Protein AF-A0A352D2K2-F1 (afdb_monomer)

Structure (mmCIF, N/CA/C/O backbone):
data_AF-A0A352D2K2-F1
#
_entry.id   AF-A0A352D2K2-F1
#
loop_
_atom_site.group_PDB
_atom_site.id
_atom_site.type_symbol
_atom_site.label_atom_id
_atom_site.label_alt_id
_atom_site.label_comp_id
_atom_site.label_asym_id
_atom_site.label_entity_id
_atom_site.label_seq_id
_atom_site.pdbx_PDB_ins_code
_atom_site.Cartn_x
_atom_site.Cartn_y
_atom_site.Cartn_z
_atom_site.occupancy
_atom_site.B_iso_or_equiv
_atom_site.auth_seq_id
_atom_site.auth_comp_id
_atom_site.auth_asym_id
_atom_site.auth_atom_id
_atom_site.pdbx_PDB_model_num
ATOM 1 N N . MET A 1 1 ? 29.397 -16.292 -23.327 1.00 35.12 1 MET A N 1
ATOM 2 C CA . MET A 1 1 ? 28.115 -15.687 -23.736 1.00 35.12 1 MET A CA 1
ATOM 3 C C . MET A 1 1 ? 27.461 -15.207 -22.462 1.00 35.12 1 MET A C 1
ATOM 5 O O . MET A 1 1 ? 27.361 -15.998 -21.537 1.00 35.12 1 MET A O 1
ATOM 9 N N . ILE A 1 2 ? 27.204 -13.907 -22.369 1.00 32.22 2 ILE A N 1
ATOM 10 C CA . ILE A 1 2 ? 26.654 -13.265 -21.175 1.00 32.22 2 ILE A CA 1
ATOM 11 C C . ILE A 1 2 ? 25.151 -13.536 -21.229 1.00 32.22 2 ILE A C 1
ATOM 13 O O . ILE A 1 2 ? 24.466 -12.986 -22.087 1.00 32.22 2 ILE A O 1
ATOM 17 N N . GLU A 1 3 ? 24.667 -14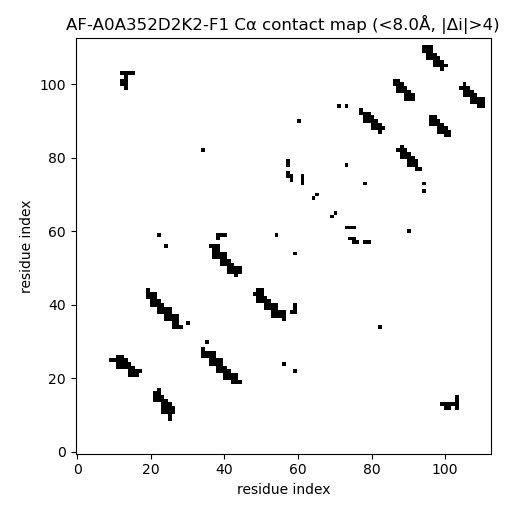.459 -20.399 1.00 38.91 3 GLU A N 1
ATOM 18 C CA . GLU A 1 3 ? 23.237 -14.544 -20.108 1.00 38.91 3 GLU A CA 1
ATOM 19 C C . GLU A 1 3 ? 22.847 -13.213 -19.469 1.00 38.91 3 GLU A C 1
ATOM 21 O O . GLU A 1 3 ? 23.438 -12.802 -18.470 1.00 38.91 3 GLU A O 1
ATOM 26 N N . ASN A 1 4 ? 21.940 -12.492 -20.129 1.00 42.06 4 ASN A N 1
ATOM 27 C CA . ASN A 1 4 ? 21.445 -11.197 -19.688 1.00 42.06 4 ASN A CA 1
ATOM 28 C C . ASN A 1 4 ? 21.050 -11.283 -18.211 1.00 42.06 4 ASN A C 1
ATOM 30 O O . ASN A 1 4 ? 20.160 -12.054 -17.851 1.00 42.06 4 ASN A O 1
ATOM 34 N N . GLY A 1 5 ? 21.742 -10.505 -17.377 1.00 32.12 5 GLY A N 1
ATOM 35 C CA . GLY A 1 5 ? 21.448 -10.337 -15.963 1.00 32.12 5 GLY A CA 1
ATOM 36 C C . GLY A 1 5 ? 20.095 -9.666 -15.790 1.00 32.12 5 GLY A C 1
ATOM 37 O O . GLY A 1 5 ? 20.011 -8.458 -15.615 1.00 32.12 5 GLY A O 1
ATOM 38 N N . TYR A 1 6 ? 19.029 -10.452 -15.873 1.00 36.00 6 TYR A N 1
ATOM 39 C CA . TYR A 1 6 ? 17.754 -10.082 -15.292 1.00 36.00 6 TYR A CA 1
ATOM 40 C C . TYR A 1 6 ? 17.884 -10.375 -13.803 1.00 36.00 6 TYR A C 1
ATOM 42 O O . TYR A 1 6 ? 17.694 -11.511 -13.365 1.00 36.00 6 TYR A O 1
ATOM 50 N N . GLU A 1 7 ? 18.276 -9.362 -13.029 1.00 43.66 7 GLU A N 1
ATOM 51 C CA . GLU A 1 7 ? 17.998 -9.374 -11.597 1.00 43.66 7 GLU A CA 1
ATOM 52 C C . GLU A 1 7 ? 16.519 -9.714 -11.439 1.00 43.66 7 GLU A C 1
ATOM 54 O O . GLU A 1 7 ? 15.637 -9.098 -12.045 1.00 43.66 7 GLU A O 1
ATOM 59 N N . LYS A 1 8 ? 16.258 -10.795 -10.712 1.00 43.31 8 LYS A N 1
ATOM 60 C CA . LYS A 1 8 ? 14.918 -11.299 -10.470 1.00 43.31 8 LYS A CA 1
ATOM 61 C C . LYS A 1 8 ? 14.233 -10.264 -9.578 1.00 43.31 8 LYS A C 1
ATOM 63 O O . LYS A 1 8 ? 14.379 -10.348 -8.365 1.00 43.31 8 LYS A O 1
ATOM 68 N N . LYS A 1 9 ? 13.566 -9.267 -10.178 1.00 54.41 9 LYS A N 1
ATOM 69 C CA . LYS A 1 9 ? 12.749 -8.295 -9.439 1.00 54.41 9 LYS A CA 1
ATOM 70 C C . LYS A 1 9 ? 11.845 -9.097 -8.504 1.00 54.41 9 LYS A C 1
ATOM 72 O O . LYS A 1 9 ? 11.190 -10.045 -8.950 1.00 54.41 9 LYS A O 1
ATOM 77 N N . GLU A 1 10 ? 11.901 -8.785 -7.214 1.00 72.81 10 GLU A N 1
ATOM 78 C CA . GLU A 1 10 ? 11.073 -9.444 -6.212 1.00 72.81 10 GLU A CA 1
ATOM 79 C C . GLU A 1 10 ? 9.606 -9.359 -6.642 1.00 72.81 10 GLU A C 1
ATOM 81 O O . GLU A 1 10 ? 9.183 -8.371 -7.238 1.00 72.81 10 GLU A O 1
ATOM 86 N N . THR A 1 11 ? 8.819 -10.408 -6.415 1.00 82.75 11 THR A N 1
ATOM 87 C CA . THR A 1 11 ? 7.384 -10.334 -6.701 1.00 82.75 11 THR A CA 1
ATOM 88 C C . THR A 1 11 ? 6.752 -9.356 -5.705 1.00 82.75 11 THR A C 1
ATOM 90 O O . THR A 1 11 ? 6.961 -9.546 -4.503 1.00 82.75 11 THR A O 1
ATOM 93 N N . PRO A 1 12 ? 5.977 -8.345 -6.149 1.00 89.19 12 PRO A N 1
ATOM 94 C CA . PRO A 1 12 ? 5.301 -7.444 -5.225 1.00 89.19 12 PRO A CA 1
ATOM 95 C C . PRO A 1 12 ? 4.347 -8.230 -4.327 1.00 89.19 12 PRO A C 1
ATOM 97 O O . PRO A 1 12 ? 3.684 -9.170 -4.769 1.00 89.19 12 PRO A O 1
ATOM 100 N N . PHE A 1 13 ? 4.267 -7.825 -3.065 1.00 88.81 13 PHE A N 1
ATOM 101 C CA . PHE A 1 13 ? 3.281 -8.340 -2.124 1.00 88.81 13 PHE A CA 1
ATOM 102 C C . PHE A 1 13 ? 1.861 -7.934 -2.525 1.00 88.81 13 PHE A C 1
ATOM 104 O O . PHE A 1 13 ? 0.944 -8.745 -2.467 1.00 88.81 13 PHE A O 1
ATOM 111 N N . PHE A 1 14 ? 1.704 -6.683 -2.946 1.00 91.81 14 PHE A N 1
ATOM 112 C CA . PHE A 1 14 ? 0.449 -6.119 -3.415 1.00 91.81 14 PHE A CA 1
ATOM 113 C C . PHE A 1 14 ? 0.723 -5.296 -4.671 1.00 91.81 14 PHE A C 1
ATOM 115 O O . PHE A 1 14 ? 1.746 -4.613 -4.751 1.00 91.81 14 PHE A O 1
ATOM 122 N N . SER A 1 15 ? -0.184 -5.350 -5.645 1.00 92.69 15 SER A N 1
ATOM 123 C CA . SER A 1 15 ? -0.107 -4.544 -6.861 1.00 92.69 15 SER A CA 1
ATOM 124 C C . SER A 1 15 ? -1.504 -4.135 -7.298 1.00 92.69 15 SER A C 1
ATOM 126 O O . SER A 1 15 ? -2.390 -4.977 -7.414 1.00 92.69 15 SER A O 1
ATOM 128 N N . MET A 1 16 ? -1.679 -2.859 -7.621 1.00 91.94 16 MET A N 1
ATOM 129 C CA . MET A 1 16 ? -2.887 -2.369 -8.270 1.00 91.94 16 MET A CA 1
ATOM 130 C C . MET A 1 16 ? -2.558 -1.312 -9.315 1.00 91.94 16 MET A C 1
ATOM 132 O O . MET A 1 16 ? -1.659 -0.494 -9.122 1.00 91.94 16 MET A O 1
ATOM 136 N N . ASP A 1 17 ? -3.323 -1.317 -10.399 1.00 91.56 17 ASP A N 1
ATOM 137 C CA . ASP A 1 17 ? -3.230 -0.310 -11.448 1.00 91.56 17 ASP A CA 1
ATOM 138 C C . ASP A 1 17 ? -4.376 0.685 -11.262 1.00 91.56 17 ASP A C 1
ATOM 140 O O . ASP A 1 17 ? -5.543 0.300 -11.150 1.00 91.56 17 ASP A O 1
ATOM 144 N N . ILE A 1 18 ? -4.035 1.968 -11.200 1.00 90.38 18 ILE A N 1
ATOM 145 C CA . ILE A 1 18 ? -4.983 3.066 -11.094 1.00 90.38 18 ILE A CA 1
ATOM 146 C C . ILE A 1 18 ? -4.628 4.110 -12.149 1.00 90.38 18 IL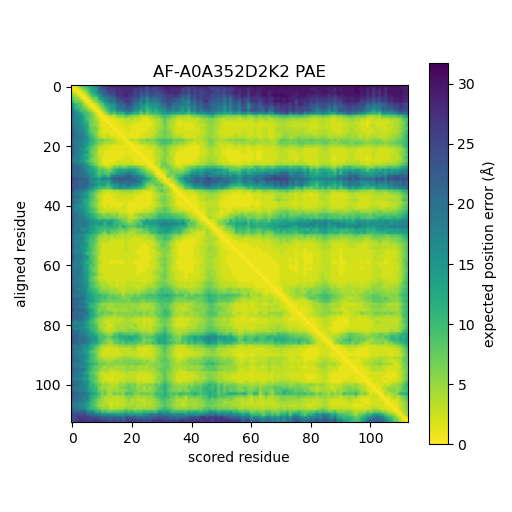E A C 1
ATOM 148 O O . ILE A 1 18 ? -3.608 4.790 -12.043 1.00 90.38 18 ILE A O 1
ATOM 152 N N . GLN A 1 19 ? -5.496 4.251 -13.155 1.00 87.94 19 GLN A N 1
ATOM 153 C CA . GLN A 1 19 ? -5.255 5.115 -14.317 1.00 87.94 19 GLN A CA 1
ATOM 154 C C . GLN A 1 19 ? -3.888 4.796 -14.953 1.00 87.94 19 GLN A C 1
ATOM 156 O O . GLN A 1 19 ? -3.619 3.638 -15.266 1.00 87.94 19 GLN A O 1
ATOM 161 N N . ASP A 1 20 ? -3.021 5.800 -15.087 1.00 89.19 20 ASP A N 1
ATOM 162 C CA . ASP A 1 20 ? -1.690 5.693 -15.689 1.00 89.19 20 ASP A CA 1
ATOM 163 C C . ASP A 1 20 ? -0.603 5.409 -14.637 1.00 89.19 20 ASP A C 1
ATOM 165 O O . ASP A 1 20 ? 0.570 5.737 -14.818 1.00 89.19 20 ASP A O 1
ATOM 169 N N . SER A 1 21 ? -0.981 4.868 -13.477 1.00 91.31 21 SER A N 1
ATOM 170 C CA . SER A 1 21 ? -0.066 4.598 -12.368 1.00 91.31 21 SER A CA 1
ATOM 171 C C . SER A 1 21 ? -0.260 3.201 -11.797 1.00 91.31 21 SER A C 1
ATOM 173 O O . SER A 1 21 ? -1.375 2.749 -11.558 1.00 91.31 21 SER A O 1
ATOM 175 N N . ARG A 1 22 ? 0.850 2.523 -11.519 1.00 93.31 22 ARG A N 1
ATOM 176 C CA . ARG A 1 22 ? 0.889 1.235 -10.832 1.00 93.31 22 ARG A CA 1
ATOM 177 C C . ARG A 1 22 ? 1.409 1.427 -9.418 1.00 93.31 22 ARG A C 1
ATOM 179 O O . ARG A 1 22 ? 2.530 1.883 -9.221 1.00 93.31 22 ARG A O 1
ATOM 186 N N . TYR A 1 23 ? 0.598 1.041 -8.449 1.00 94.19 23 TYR A N 1
ATOM 187 C CA . TYR A 1 23 ? 0.900 1.106 -7.029 1.00 94.19 23 TYR A CA 1
ATOM 188 C C . TYR A 1 23 ? 1.284 -0.284 -6.538 1.00 94.19 23 TYR A C 1
ATOM 190 O O . TYR A 1 23 ? 0.483 -1.216 -6.605 1.00 94.19 23 TYR A O 1
ATOM 198 N N . GLN A 1 24 ? 2.507 -0.426 -6.038 1.00 94.12 24 GLN A N 1
ATOM 199 C CA . GLN A 1 24 ? 3.045 -1.699 -5.570 1.00 94.12 24 GLN A CA 1
ATOM 200 C C . GLN A 1 24 ? 3.612 -1.586 -4.165 1.00 94.12 24 GLN A C 1
ATOM 202 O O . GLN A 1 24 ? 4.145 -0.544 -3.789 1.00 94.12 24 GLN A O 1
ATOM 207 N N . ILE A 1 25 ? 3.526 -2.681 -3.416 1.00 92.75 25 ILE A N 1
ATOM 208 C CA . ILE A 1 25 ? 4.201 -2.835 -2.129 1.00 92.75 25 ILE A CA 1
ATOM 209 C C . ILE A 1 25 ? 5.106 -4.050 -2.197 1.00 92.75 25 ILE A C 1
ATOM 211 O O . ILE A 1 25 ? 4.702 -5.116 -2.663 1.00 92.75 25 ILE A O 1
ATOM 215 N N . TYR A 1 26 ? 6.310 -3.886 -1.675 1.00 90.56 26 TYR A N 1
ATOM 216 C CA . TYR A 1 26 ? 7.318 -4.924 -1.549 1.00 90.56 26 TYR A CA 1
ATOM 217 C C . TYR A 1 26 ? 7.728 -5.054 -0.085 1.00 90.56 26 TYR A C 1
ATOM 219 O O . TYR A 1 26 ? 7.542 -4.128 0.702 1.00 90.56 26 TYR A O 1
ATOM 227 N N . PHE A 1 27 ? 8.297 -6.199 0.277 1.00 86.81 27 PHE A N 1
ATOM 228 C CA . PHE A 1 27 ? 8.944 -6.396 1.570 1.00 86.81 27 PHE A CA 1
ATOM 229 C C . PHE A 1 27 ? 10.441 -6.495 1.351 1.00 86.81 27 PHE A C 1
ATOM 231 O O . PHE A 1 27 ? 10.872 -7.270 0.507 1.00 86.81 27 PHE A O 1
ATOM 238 N N . ASN A 1 28 ? 11.226 -5.749 2.124 1.00 78.38 28 ASN A N 1
ATOM 239 C CA . ASN A 1 28 ? 12.676 -5.821 2.019 1.00 78.38 28 ASN A CA 1
ATOM 240 C C . ASN A 1 28 ? 13.183 -7.184 2.535 1.00 78.38 28 ASN A C 1
ATOM 242 O O . ASN A 1 28 ? 13.190 -7.426 3.745 1.00 78.38 28 ASN A O 1
ATOM 246 N N . SER A 1 29 ? 13.604 -8.073 1.627 1.00 66.06 29 SER A N 1
ATOM 247 C CA . SER A 1 29 ? 14.106 -9.412 1.972 1.00 66.06 29 SER A CA 1
ATOM 248 C C . SER A 1 29 ? 15.435 -9.407 2.726 1.00 66.06 29 SER A C 1
ATOM 250 O O . SER A 1 29 ? 15.760 -10.386 3.399 1.00 66.06 29 SER A O 1
ATOM 252 N N . ASP A 1 30 ? 16.210 -8.325 2.623 1.00 61.28 30 ASP A N 1
ATOM 253 C CA . ASP A 1 30 ? 17.553 -8.226 3.203 1.00 61.28 30 ASP A CA 1
ATOM 254 C C . ASP A 1 30 ? 17.519 -7.895 4.702 1.00 61.28 30 ASP A C 1
ATOM 256 O O . ASP A 1 30 ? 18.504 -8.081 5.423 1.00 61.28 30 ASP A O 1
ATOM 260 N N . LYS A 1 31 ? 16.364 -7.454 5.214 1.00 55.06 31 LYS A N 1
ATOM 261 C CA . LYS A 1 31 ? 16.130 -7.200 6.639 1.00 55.06 31 LYS A CA 1
ATOM 262 C C . LYS A 1 31 ? 15.462 -8.410 7.290 1.00 55.06 31 LYS A C 1
ATOM 264 O O . LYS A 1 31 ? 14.292 -8.394 7.652 1.00 55.06 31 LYS A O 1
ATOM 269 N N . VAL A 1 32 ? 16.266 -9.455 7.488 1.00 49.91 32 VAL A N 1
ATOM 270 C CA . VAL A 1 32 ? 15.898 -10.789 8.015 1.00 49.91 32 VAL A CA 1
ATOM 271 C C . VAL A 1 32 ? 15.063 -10.763 9.316 1.00 49.91 32 VAL A C 1
ATOM 273 O O . VAL A 1 32 ? 14.366 -11.730 9.611 1.00 49.91 32 VAL A O 1
ATOM 276 N N . GLU A 1 33 ? 15.085 -9.669 10.087 1.00 54.31 33 GLU A N 1
ATOM 277 C CA . GLU A 1 33 ? 14.384 -9.558 11.378 1.00 54.31 33 GLU A CA 1
ATOM 278 C C . GLU A 1 33 ? 13.116 -8.688 11.365 1.00 54.31 33 GLU A C 1
ATOM 280 O O . GLU A 1 33 ? 12.320 -8.761 12.302 1.00 54.31 33 GLU A O 1
ATOM 285 N N . LYS A 1 34 ? 12.890 -7.880 10.323 1.00 57.84 34 LYS A N 1
ATOM 286 C CA . LYS A 1 34 ? 11.678 -7.066 10.184 1.00 57.84 34 LYS A CA 1
ATOM 287 C C . LYS A 1 34 ? 11.294 -7.021 8.716 1.00 57.84 34 LYS A C 1
ATOM 289 O O . LYS A 1 34 ? 11.988 -6.398 7.921 1.00 57.84 34 LYS A O 1
ATOM 294 N N . TYR A 1 35 ? 10.177 -7.660 8.379 1.00 70.06 35 TYR A N 1
ATOM 295 C CA . TYR A 1 35 ? 9.485 -7.482 7.104 1.00 70.06 35 TYR A CA 1
ATOM 296 C C . TYR A 1 35 ? 9.019 -6.022 6.998 1.00 70.06 35 TYR A C 1
ATOM 298 O O . TYR A 1 35 ? 7.859 -5.719 7.255 1.00 70.06 35 TYR A O 1
ATOM 306 N N . GLU A 1 36 ? 9.941 -5.106 6.705 1.00 85.00 36 GLU A N 1
ATOM 307 C CA . GLU A 1 36 ? 9.655 -3.686 6.520 1.00 85.00 36 GLU A CA 1
ATOM 308 C C . GLU A 1 36 ? 9.120 -3.504 5.096 1.00 85.00 36 GLU A C 1
ATOM 310 O O . GLU A 1 36 ? 9.857 -3.757 4.131 1.00 85.00 36 GLU A O 1
ATOM 315 N N . PRO A 1 37 ? 7.835 -3.142 4.941 1.00 90.31 37 PRO A N 1
ATOM 316 C CA . PRO A 1 37 ? 7.274 -2.874 3.636 1.00 90.31 37 PRO A CA 1
ATOM 317 C C . PRO A 1 37 ? 7.769 -1.527 3.108 1.00 90.31 37 PRO A C 1
ATOM 319 O O . PRO A 1 37 ? 8.030 -0.595 3.870 1.00 90.31 37 PRO A O 1
ATOM 322 N N . TYR A 1 38 ? 7.840 -1.412 1.790 1.00 92.38 38 TYR A N 1
ATOM 323 C CA . TYR A 1 38 ? 8.053 -0.150 1.093 1.00 92.38 38 TYR A CA 1
ATOM 324 C C . TYR A 1 38 ? 7.148 -0.072 -0.133 1.00 92.38 38 TYR A C 1
ATOM 326 O O . TYR A 1 38 ? 6.716 -1.094 -0.677 1.00 92.38 38 TYR A O 1
ATOM 334 N N . GLY A 1 39 ? 6.821 1.154 -0.533 1.00 94.12 39 GLY A N 1
ATOM 335 C CA . GLY A 1 39 ? 5.978 1.424 -1.684 1.00 94.12 39 GLY A CA 1
ATOM 336 C C . GLY A 1 39 ? 6.806 1.707 -2.930 1.00 94.12 39 GLY A C 1
ATOM 337 O O . GLY A 1 39 ? 7.854 2.343 -2.864 1.00 94.12 39 GLY A O 1
ATOM 338 N N . VAL A 1 40 ? 6.291 1.295 -4.081 1.00 94.94 40 VAL A N 1
ATOM 339 C CA . VAL A 1 40 ? 6.743 1.770 -5.389 1.00 94.94 40 VAL A CA 1
ATOM 340 C C . VAL A 1 40 ? 5.528 2.275 -6.147 1.00 94.94 40 VAL A C 1
ATOM 342 O O . VAL A 1 40 ? 4.510 1.583 -6.235 1.00 94.94 40 VAL A O 1
ATOM 345 N N . ILE A 1 41 ? 5.625 3.482 -6.696 1.00 95.06 41 ILE A N 1
ATOM 346 C CA . ILE A 1 41 ? 4.639 4.009 -7.640 1.00 95.06 41 ILE A CA 1
ATOM 347 C C . ILE A 1 41 ? 5.320 4.101 -8.998 1.00 95.06 41 IL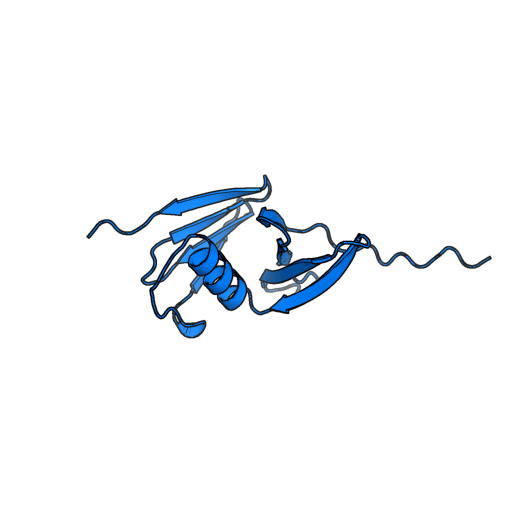E A C 1
ATOM 349 O O . ILE A 1 41 ? 6.352 4.753 -9.136 1.00 95.06 41 ILE A O 1
ATOM 353 N N . SER A 1 42 ? 4.757 3.419 -9.991 1.00 93.38 42 SER A N 1
ATOM 354 C CA . SER A 1 42 ? 5.252 3.455 -11.365 1.00 93.38 42 SER A CA 1
ATOM 355 C C . SER A 1 42 ? 4.302 4.257 -12.239 1.00 93.38 42 SER A C 1
ATOM 357 O O . SER A 1 42 ? 3.144 3.871 -12.374 1.00 93.38 42 SER A O 1
ATOM 359 N N . THR A 1 43 ? 4.775 5.325 -12.871 1.00 91.19 43 THR A N 1
ATOM 360 C CA . THR A 1 43 ? 3.998 6.038 -13.895 1.00 91.19 43 THR A CA 1
ATOM 361 C C . THR A 1 43 ? 4.189 5.356 -15.244 1.00 91.19 43 THR A C 1
ATOM 363 O O . THR A 1 43 ? 5.327 5.163 -15.682 1.00 91.19 43 THR A O 1
ATOM 366 N N . ILE A 1 44 ? 3.083 5.002 -15.898 1.00 83.69 44 ILE A N 1
ATOM 367 C CA . ILE A 1 44 ? 3.044 4.373 -17.219 1.00 83.69 44 ILE A CA 1
ATOM 368 C C . ILE A 1 44 ? 3.008 5.483 -18.273 1.00 83.69 44 ILE A C 1
ATOM 370 O O . ILE A 1 44 ? 2.063 6.265 -18.331 1.00 83.69 44 ILE A O 1
ATOM 374 N N . LEU A 1 45 ? 4.056 5.579 -19.090 1.00 84.81 45 LEU A N 1
ATOM 375 C CA . LEU A 1 45 ? 4.140 6.542 -20.192 1.00 84.81 45 LEU A CA 1
ATOM 376 C C . LEU A 1 45 ? 3.742 5.895 -21.527 1.00 84.81 45 LEU A C 1
ATOM 378 O O . LEU A 1 45 ? 3.804 4.677 -21.670 1.00 84.81 45 LEU A O 1
ATOM 382 N N . GLU A 1 46 ? 3.416 6.720 -22.529 1.00 77.31 46 GLU A N 1
ATOM 383 C CA . GLU A 1 46 ? 2.929 6.291 -23.858 1.00 77.31 46 GLU A CA 1
ATOM 384 C C . GLU A 1 46 ? 3.855 5.300 -24.606 1.00 77.31 46 GLU A C 1
ATOM 386 O O . GLU A 1 46 ? 3.381 4.547 -25.450 1.00 77.31 46 GLU A O 1
ATOM 391 N N . ASP A 1 47 ? 5.153 5.260 -24.276 1.00 80.06 47 ASP A N 1
ATOM 392 C CA . ASP A 1 47 ? 6.163 4.370 -24.883 1.00 80.06 47 ASP A CA 1
ATOM 393 C C . ASP A 1 47 ? 6.413 3.068 -24.080 1.00 80.06 47 ASP A C 1
ATOM 395 O O . ASP A 1 47 ? 7.504 2.496 -24.165 1.00 80.06 47 ASP A O 1
ATOM 399 N N . ASP A 1 48 ? 5.492 2.648 -23.206 1.00 68.69 48 ASP A N 1
ATOM 400 C CA . ASP A 1 48 ? 5.696 1.563 -22.221 1.00 68.69 48 ASP A CA 1
ATOM 401 C C . ASP A 1 48 ? 6.901 1.796 -21.281 1.00 68.69 48 ASP A C 1
ATOM 403 O O . ASP A 1 48 ? 7.408 0.885 -20.617 1.00 68.69 48 ASP A O 1
ATOM 407 N N . LYS A 1 49 ? 7.380 3.042 -21.195 1.00 76.12 49 LYS A N 1
ATOM 408 C CA . LYS A 1 49 ? 8.395 3.436 -20.218 1.00 76.12 49 LYS A CA 1
ATOM 409 C C . LYS A 1 49 ? 7.738 3.579 -18.855 1.00 76.12 49 LYS A C 1
ATOM 411 O O . LYS A 1 49 ? 6.759 4.307 -18.707 1.00 76.12 49 LYS A O 1
ATOM 416 N N . LEU A 1 50 ? 8.337 2.930 -17.863 1.00 79.62 50 LEU A N 1
ATOM 417 C CA . LEU A 1 50 ? 7.956 3.051 -16.463 1.00 79.62 50 LEU A CA 1
ATOM 418 C C . LEU A 1 50 ? 8.936 3.985 -15.760 1.00 79.62 50 LEU A C 1
ATOM 420 O O . LEU A 1 50 ? 10.148 3.762 -15.799 1.00 79.62 50 LEU A O 1
ATOM 424 N N . ILE A 1 51 ? 8.410 5.028 -15.123 1.00 88.50 51 ILE A N 1
ATOM 425 C CA . ILE A 1 51 ? 9.163 5.797 -14.130 1.00 88.50 51 ILE A CA 1
ATOM 426 C C . ILE A 1 51 ? 8.770 5.243 -12.769 1.00 88.50 51 ILE A C 1
ATOM 428 O O . ILE A 1 51 ? 7.635 5.442 -12.348 1.00 88.50 51 ILE A O 1
ATOM 432 N N . GLU A 1 52 ? 9.691 4.534 -12.120 1.00 92.19 52 GLU A N 1
ATOM 433 C CA . GLU A 1 52 ? 9.497 3.953 -10.789 1.00 92.19 52 GLU A CA 1
ATOM 434 C C . GLU A 1 52 ? 10.004 4.936 -9.720 1.00 92.19 52 GLU A C 1
ATOM 436 O O . GLU A 1 52 ? 11.137 5.418 -9.789 1.00 92.19 52 GLU A O 1
ATOM 441 N N . GLU A 1 53 ? 9.166 5.234 -8.730 1.00 94.06 53 GLU A N 1
ATOM 442 C CA . GLU A 1 53 ? 9.519 6.004 -7.535 1.00 94.06 53 GLU A CA 1
ATOM 443 C C . GLU A 1 53 ? 9.376 5.099 -6.307 1.00 94.06 53 GLU A C 1
ATOM 445 O O . GLU A 1 53 ? 8.268 4.670 -5.976 1.00 94.06 53 GLU A O 1
ATOM 450 N N . GLU A 1 54 ? 10.492 4.804 -5.638 1.00 93.88 54 GLU A N 1
ATOM 451 C CA . GLU A 1 54 ? 10.498 4.120 -4.342 1.00 93.88 54 GLU A CA 1
ATOM 452 C C . GLU A 1 54 ? 10.220 5.131 -3.226 1.00 93.88 54 GLU A C 1
ATOM 454 O O . GLU A 1 54 ? 10.864 6.179 -3.143 1.00 93.88 54 GLU A O 1
ATOM 459 N N . ILE A 1 55 ? 9.254 4.816 -2.367 1.00 94.19 55 ILE A N 1
ATOM 460 C CA . ILE A 1 55 ? 8.780 5.695 -1.299 1.00 94.19 55 ILE A CA 1
ATOM 461 C C . ILE A 1 55 ? 8.534 4.908 -0.004 1.00 94.19 55 ILE A C 1
ATOM 463 O O . ILE A 1 55 ? 8.261 3.702 -0.047 1.00 94.19 55 ILE A O 1
ATOM 467 N N . PRO A 1 56 ? 8.568 5.579 1.164 1.00 94.31 56 PRO A N 1
ATOM 468 C CA . PRO A 1 56 ? 8.083 4.993 2.409 1.00 94.31 56 PRO A CA 1
ATOM 469 C C . PRO A 1 56 ? 6.655 4.465 2.252 1.00 94.31 56 PRO A C 1
ATOM 471 O O . PRO A 1 56 ? 5.840 5.045 1.527 1.00 94.31 56 PRO A O 1
ATOM 474 N N . VAL A 1 57 ? 6.337 3.370 2.940 1.00 93.56 57 VAL A N 1
ATOM 475 C CA . VAL A 1 57 ? 5.021 2.730 2.821 1.00 93.56 57 VAL A CA 1
ATOM 476 C C . VAL A 1 57 ? 3.889 3.662 3.277 1.00 93.56 57 VAL A C 1
ATOM 478 O O . VAL A 1 57 ? 2.784 3.622 2.746 1.00 93.56 57 VAL A O 1
ATOM 481 N N . GLU A 1 58 ? 4.169 4.560 4.216 1.00 95.12 58 GLU A N 1
ATOM 482 C CA . GLU A 1 58 ? 3.230 5.557 4.714 1.00 95.12 58 GLU A CA 1
ATOM 483 C C . GLU A 1 58 ? 2.919 6.600 3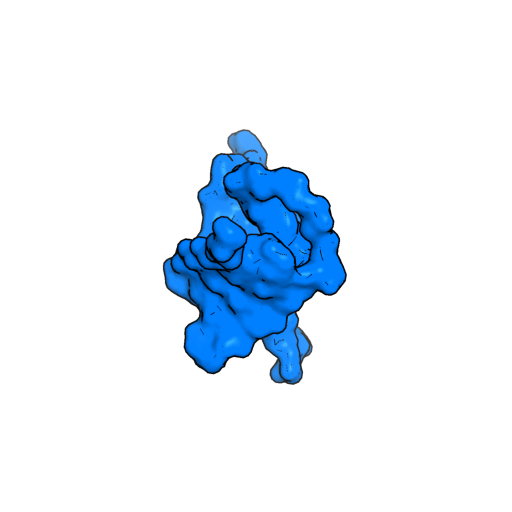.633 1.00 95.12 58 GLU A C 1
ATOM 485 O O . GLU A 1 58 ? 1.758 6.928 3.397 1.00 95.12 58 GLU A O 1
ATOM 490 N N . GLU A 1 59 ? 3.936 7.069 2.901 1.00 95.94 59 GLU A N 1
ATOM 491 C CA . GLU A 1 59 ? 3.746 7.973 1.758 1.00 95.94 59 GLU A CA 1
ATOM 492 C C . GLU A 1 59 ? 2.912 7.311 0.657 1.00 95.94 59 GLU A C 1
ATOM 494 O O . GLU A 1 59 ? 2.060 7.953 0.041 1.00 95.94 59 GLU A O 1
ATOM 499 N N . TRP A 1 60 ? 3.120 6.011 0.438 1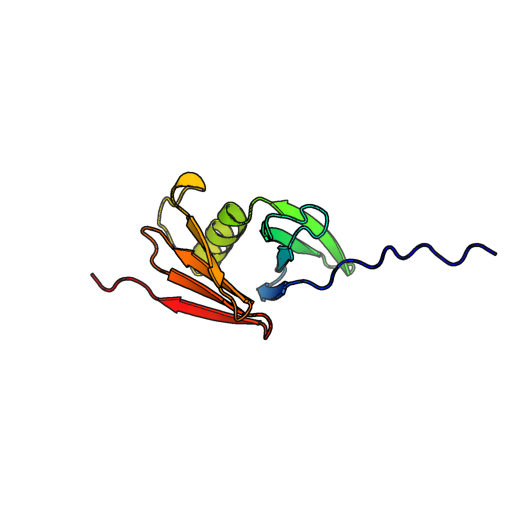.00 95.88 60 TRP A N 1
ATOM 500 C CA . TRP A 1 60 ? 2.334 5.233 -0.513 1.00 95.88 60 TRP A CA 1
ATOM 501 C C . TRP A 1 60 ? 0.844 5.238 -0.149 1.00 95.88 60 TRP A C 1
ATOM 503 O O . TRP A 1 60 ? 0.008 5.519 -1.011 1.00 95.88 60 TRP A O 1
ATOM 513 N N . VAL A 1 61 ? 0.508 5.026 1.129 1.00 94.94 61 VAL A N 1
ATOM 514 C CA . VAL A 1 61 ? -0.882 5.071 1.615 1.00 94.94 61 VAL A CA 1
ATOM 515 C C . VAL A 1 61 ? -1.470 6.467 1.463 1.00 94.94 61 VAL A C 1
ATOM 517 O O . VAL A 1 61 ? -2.579 6.601 0.953 1.00 94.94 61 VAL A O 1
ATOM 520 N N . ILE A 1 62 ? -0.729 7.517 1.827 1.00 94.75 62 ILE A N 1
ATOM 521 C CA . ILE A 1 62 ? -1.188 8.909 1.685 1.00 94.75 62 ILE A CA 1
ATOM 522 C C . ILE A 1 62 ? -1.541 9.209 0.226 1.00 94.75 62 ILE A C 1
ATOM 524 O O . ILE A 1 62 ? -2.604 9.764 -0.064 1.00 94.75 62 ILE A O 1
ATOM 528 N N . ARG A 1 63 ? -0.670 8.828 -0.715 1.00 94.19 63 ARG A N 1
ATOM 529 C CA . ARG A 1 63 ? -0.909 9.040 -2.148 1.00 94.19 63 ARG A CA 1
ATOM 530 C C . ARG A 1 63 ? -2.086 8.215 -2.664 1.00 94.19 63 ARG A C 1
ATOM 532 O O . ARG A 1 63 ? -2.841 8.722 -3.491 1.00 94.19 63 ARG A O 1
ATOM 539 N N . LEU A 1 64 ? -2.272 6.994 -2.168 1.00 93.50 64 LEU A N 1
ATOM 540 C CA . LEU A 1 64 ? -3.423 6.161 -2.510 1.00 93.50 64 LEU A CA 1
ATOM 541 C C . LEU A 1 64 ? -4.742 6.765 -1.998 1.00 93.50 64 LEU A C 1
ATOM 543 O O . LEU A 1 64 ? -5.698 6.894 -2.759 1.00 93.50 64 LEU A O 1
ATOM 547 N N . LEU A 1 65 ? -4.790 7.195 -0.735 1.00 91.81 65 LEU A N 1
ATOM 548 C CA . LEU A 1 65 ? -5.977 7.817 -0.137 1.00 91.81 65 LEU A CA 1
ATOM 549 C C . LEU A 1 65 ? -6.351 9.121 -0.850 1.00 91.81 65 LEU A C 1
ATOM 551 O O . LEU A 1 65 ? -7.527 9.357 -1.128 1.00 91.81 65 LEU A O 1
ATOM 555 N N . ARG A 1 66 ? -5.357 9.942 -1.213 1.00 91.31 66 ARG A N 1
ATOM 556 C CA . ARG A 1 66 ? -5.568 11.134 -2.050 1.00 91.31 66 ARG A CA 1
ATOM 557 C C . ARG A 1 66 ? -6.126 10.773 -3.423 1.00 91.31 66 ARG A C 1
ATOM 559 O O . ARG A 1 66 ? -6.999 11.481 -3.916 1.00 91.31 66 ARG A O 1
ATOM 566 N N . HIS A 1 67 ? -5.671 9.669 -4.019 1.00 90.06 67 HIS A N 1
ATOM 567 C CA . HIS A 1 67 ? -6.224 9.187 -5.284 1.00 90.06 67 HIS A CA 1
ATOM 568 C C . HIS A 1 67 ? -7.711 8.820 -5.148 1.00 90.06 67 HIS A C 1
ATOM 570 O O . HIS A 1 67 ? -8.512 9.155 -6.017 1.00 90.06 67 HIS A O 1
ATOM 576 N N . PHE A 1 68 ? -8.110 8.208 -4.030 1.00 88.50 68 PHE A N 1
ATOM 577 C CA . PHE A 1 68 ? -9.519 7.930 -3.726 1.00 88.50 68 PHE A CA 1
ATOM 578 C C . PHE A 1 68 ? -10.324 9.151 -3.252 1.00 88.50 68 PHE A C 1
ATOM 580 O O . PHE A 1 68 ? -11.506 9.021 -2.936 1.00 88.50 68 PHE A O 1
ATOM 587 N N . GLY A 1 69 ? -9.726 10.345 -3.259 1.00 88.06 69 GLY A N 1
ATOM 588 C CA . GLY A 1 69 ? -10.410 11.605 -2.982 1.00 88.06 69 GLY A CA 1
ATOM 589 C C . GLY A 1 69 ? -10.375 12.054 -1.523 1.00 88.06 69 GLY A C 1
ATOM 590 O O . GLY A 1 69 ? -11.100 12.987 -1.181 1.00 88.06 69 GLY A O 1
ATOM 591 N N . SER A 1 70 ? -9.548 11.444 -0.664 1.00 86.50 70 SER A N 1
ATOM 592 C CA . SER A 1 70 ? -9.338 11.964 0.691 1.00 86.50 70 SER A CA 1
ATOM 593 C C . SER A 1 70 ? -8.722 13.366 0.643 1.00 86.50 70 SER A C 1
ATOM 595 O O . SER A 1 70 ? -7.728 13.606 -0.048 1.00 86.50 70 SER A O 1
ATOM 597 N N . THR A 1 71 ? -9.321 14.291 1.394 1.00 85.69 71 THR A N 1
ATOM 598 C CA . THR A 1 71 ? -8.857 15.679 1.553 1.00 85.69 71 THR A CA 1
ATOM 599 C C . THR A 1 71 ? -8.186 15.926 2.903 1.00 85.69 71 THR A C 1
ATOM 601 O O . THR A 1 71 ? -7.891 17.073 3.235 1.00 85.69 71 THR A O 1
ATOM 604 N N . GLU A 1 72 ? -7.999 14.882 3.707 1.00 84.81 72 GLU A N 1
ATOM 605 C CA . GLU A 1 72 ? -7.398 14.982 5.035 1.00 84.81 72 GLU A CA 1
ATOM 606 C C . GLU A 1 72 ? -5.892 15.286 4.950 1.00 84.81 72 GLU A C 1
ATOM 608 O O . GLU A 1 72 ? -5.187 14.813 4.051 1.00 84.81 72 GLU A O 1
ATOM 613 N N . ASP A 1 73 ? -5.383 16.081 5.898 1.00 88.06 73 ASP A N 1
ATOM 614 C CA . ASP A 1 73 ? -3.948 16.377 6.031 1.00 88.06 73 ASP A CA 1
ATOM 615 C C . ASP A 1 73 ? -3.239 15.253 6.800 1.00 88.06 73 ASP A C 1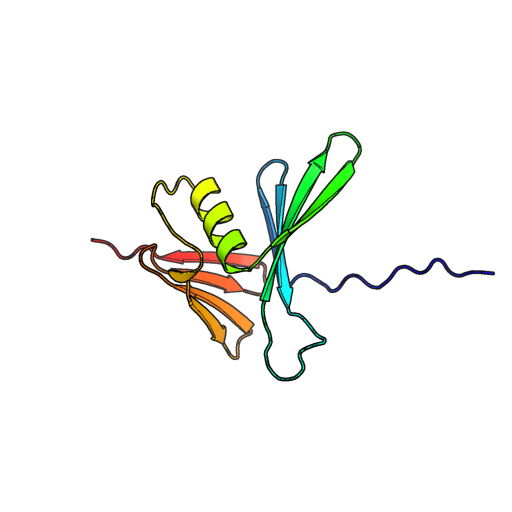
ATOM 617 O O . ASP A 1 73 ? -2.818 15.430 7.941 1.00 88.06 73 ASP A O 1
ATOM 621 N N . ILE A 1 74 ? -3.150 14.077 6.177 1.00 89.62 74 ILE A N 1
ATOM 622 C CA . ILE A 1 74 ? -2.480 12.900 6.744 1.00 89.62 74 ILE A CA 1
ATOM 623 C C . ILE A 1 74 ? -0.970 13.028 6.523 1.00 89.62 74 ILE A C 1
ATOM 625 O O . ILE A 1 74 ? -0.519 13.212 5.385 1.00 89.62 74 ILE A O 1
ATOM 629 N N . LYS A 1 75 ? -0.175 12.892 7.588 1.00 91.19 75 LYS A N 1
ATOM 630 C CA . LYS A 1 75 ? 1.294 12.881 7.514 1.00 91.19 75 LYS A CA 1
ATOM 631 C C . LYS A 1 75 ? 1.822 11.474 7.743 1.00 91.19 75 LYS A C 1
ATOM 633 O O . LYS A 1 75 ? 1.182 10.650 8.383 1.00 91.19 75 LYS A O 1
ATOM 638 N N . GLN A 1 76 ? 3.036 11.205 7.261 1.00 89.56 76 GLN A N 1
ATOM 639 C CA . GLN A 1 76 ? 3.655 9.878 7.385 1.00 89.56 76 GLN A CA 1
ATOM 640 C C . GLN A 1 76 ? 3.726 9.399 8.845 1.00 89.56 76 GLN A C 1
ATOM 642 O O . GLN A 1 76 ? 3.473 8.234 9.116 1.00 89.56 76 GLN A O 1
ATOM 647 N N . GLY A 1 77 ? 4.000 10.304 9.793 1.00 89.69 77 GLY A N 1
ATOM 648 C CA . GLY A 1 77 ? 4.050 9.977 11.223 1.00 89.69 77 GLY A CA 1
ATOM 649 C C . GLY A 1 77 ? 2.698 9.645 11.866 1.00 89.69 77 GLY A C 1
ATOM 650 O O . GLY A 1 77 ? 2.688 9.134 12.983 1.00 89.69 77 GLY A O 1
ATOM 651 N N . ASP A 1 78 ? 1.587 9.910 11.175 1.00 89.94 78 ASP A N 1
ATOM 652 C CA . ASP A 1 78 ? 0.229 9.613 11.646 1.00 89.94 78 ASP A CA 1
ATOM 653 C C . ASP A 1 78 ? -0.227 8.207 11.218 1.00 89.94 78 ASP A C 1
ATOM 655 O O . ASP A 1 78 ? -1.288 7.738 11.630 1.00 89.94 78 ASP A O 1
ATOM 659 N N . ILE A 1 79 ? 0.571 7.527 10.386 1.00 93.25 79 ILE A N 1
ATOM 660 C CA . ILE A 1 79 ? 0.279 6.194 9.868 1.00 93.25 79 ILE A CA 1
ATOM 661 C C . ILE A 1 79 ? 1.117 5.174 10.621 1.00 93.25 79 ILE A C 1
ATOM 663 O O . ILE A 1 79 ? 2.343 5.224 10.647 1.00 93.25 79 ILE A O 1
ATOM 667 N N . SER A 1 80 ? 0.436 4.203 11.210 1.00 93.81 80 SER A N 1
ATOM 668 C CA . SER A 1 80 ? 1.053 2.999 11.748 1.00 93.81 80 SER A CA 1
ATOM 669 C C . SER A 1 80 ? 0.648 1.798 10.904 1.00 93.81 80 SER A C 1
ATOM 671 O O . SER A 1 80 ? -0.399 1.806 10.255 1.00 93.81 80 SER A O 1
ATOM 673 N N . TYR A 1 81 ? 1.474 0.754 10.897 1.00 93.25 81 TYR A N 1
ATOM 674 C CA . TYR A 1 81 ? 1.157 -0.472 10.176 1.00 93.25 81 TYR A CA 1
ATOM 675 C C . TYR A 1 81 ? 1.578 -1.729 10.929 1.00 93.25 81 TYR A C 1
ATOM 677 O O . TYR A 1 81 ? 2.458 -1.714 11.792 1.00 93.25 81 TYR A O 1
ATOM 685 N N . SER A 1 82 ? 0.934 -2.839 10.586 1.00 91.19 82 SER A N 1
ATOM 686 C CA . SER A 1 82 ? 1.279 -4.172 11.063 1.00 91.19 82 SER A CA 1
ATOM 687 C C . SER A 1 82 ? 1.126 -5.197 9.945 1.00 91.19 82 SER A C 1
ATOM 689 O O . SER A 1 82 ? 0.316 -5.041 9.032 1.00 91.19 82 SER A O 1
ATOM 691 N N . VAL A 1 83 ? 1.934 -6.251 10.021 1.00 86.75 83 VAL A N 1
ATOM 692 C CA . VAL A 1 83 ? 1.832 -7.427 9.156 1.00 86.75 83 VAL A CA 1
ATOM 693 C C . VAL A 1 83 ? 1.383 -8.580 10.040 1.00 86.75 83 VAL A C 1
ATOM 695 O O . VAL A 1 83 ? 2.064 -8.889 11.019 1.00 86.75 83 VAL A O 1
ATOM 698 N N . ASP A 1 84 ? 0.229 -9.175 9.744 1.00 82.25 84 ASP A N 1
ATOM 699 C CA . ASP A 1 84 ? -0.262 -10.335 10.496 1.00 82.25 84 ASP A CA 1
ATOM 700 C C . ASP A 1 84 ? 0.317 -11.666 9.974 1.00 82.25 84 ASP A C 1
ATOM 702 O O . ASP A 1 84 ? 0.980 -11.726 8.935 1.00 82.25 84 ASP A O 1
ATOM 706 N N . GLU A 1 85 ? 0.099 -12.750 10.727 1.00 73.81 85 GLU A N 1
ATOM 707 C CA . GLU A 1 85 ? 0.601 -14.094 10.390 1.00 73.81 85 GLU A CA 1
ATOM 708 C C . GLU A 1 85 ? 0.029 -14.626 9.064 1.00 73.81 85 GLU A C 1
ATOM 710 O O . GLU A 1 85 ? 0.689 -15.403 8.368 1.00 73.81 85 GLU A O 1
ATOM 715 N N . ASP A 1 86 ? -1.155 -14.145 8.671 1.00 74.25 86 ASP A N 1
ATOM 716 C CA . ASP A 1 86 ? -1.801 -14.452 7.391 1.00 74.25 86 ASP A CA 1
ATOM 717 C C . ASP A 1 86 ? -1.218 -13.636 6.226 1.00 74.25 86 ASP A C 1
ATOM 719 O O . ASP A 1 86 ? -1.695 -13.733 5.090 1.00 74.25 86 ASP A O 1
ATOM 723 N N . LYS A 1 87 ? -0.157 -12.858 6.483 1.00 75.50 87 LYS A N 1
ATOM 724 C CA . LYS A 1 87 ? 0.461 -11.923 5.544 1.00 75.50 87 LYS A CA 1
ATOM 725 C C . LYS A 1 87 ? -0.552 -10.913 5.019 1.00 75.50 87 LYS A C 1
ATOM 727 O O . LYS A 1 87 ? -0.611 -10.679 3.816 1.00 75.50 87 LYS A O 1
ATOM 732 N N . LYS A 1 88 ? -1.355 -10.320 5.896 1.00 87.88 88 LYS A N 1
ATOM 733 C CA . LYS A 1 88 ? -2.111 -9.105 5.589 1.00 87.88 88 LYS A CA 1
ATOM 734 C C . LYS A 1 88 ? -1.356 -7.913 6.137 1.00 87.88 88 LYS A C 1
ATOM 736 O O . LYS A 1 88 ? -0.930 -7.914 7.291 1.00 87.88 88 LYS A O 1
ATOM 741 N N . LEU A 1 89 ? -1.209 -6.896 5.303 1.00 91.81 89 LEU A N 1
ATOM 742 C CA . LEU A 1 89 ? -0.631 -5.619 5.679 1.00 91.81 89 LEU A CA 1
ATOM 743 C C . LEU A 1 89 ? -1.772 -4.670 6.027 1.00 91.81 89 LEU A C 1
ATOM 745 O O . LEU A 1 89 ? -2.623 -4.384 5.185 1.00 91.81 89 LEU A O 1
ATOM 749 N N . ARG A 1 90 ? -1.809 -4.208 7.274 1.00 93.56 90 ARG A N 1
ATOM 750 C CA . ARG A 1 90 ? -2.821 -3.267 7.755 1.00 93.56 90 ARG A CA 1
ATOM 751 C C . ARG A 1 90 ? -2.166 -1.946 8.080 1.00 93.56 90 ARG A C 1
ATOM 753 O O . ARG A 1 90 ? -1.201 -1.925 8.834 1.00 93.56 90 ARG A O 1
ATOM 760 N N . PHE A 1 91 ? -2.732 -0.872 7.558 1.00 94.12 91 PHE A N 1
ATOM 761 C CA . PHE A 1 91 ? -2.411 0.502 7.904 1.00 94.12 91 PHE A CA 1
ATOM 762 C C . PHE A 1 91 ? -3.552 1.082 8.714 1.00 94.12 91 PHE A C 1
ATOM 764 O O . PHE A 1 91 ? -4.717 0.844 8.396 1.00 94.12 91 PHE A O 1
ATOM 771 N N . PHE A 1 92 ? -3.218 1.845 9.741 1.00 93.31 92 PHE A N 1
ATOM 772 C CA . PHE A 1 92 ? -4.185 2.470 10.625 1.00 93.31 92 PHE A CA 1
ATOM 773 C C . PHE A 1 92 ? -3.703 3.859 11.042 1.00 93.31 92 PHE A C 1
ATOM 775 O O . PHE A 1 92 ? -2.507 4.088 11.235 1.00 93.31 92 PHE A O 1
ATOM 782 N N . GLY A 1 93 ? -4.655 4.775 11.169 1.00 91.19 93 GLY A N 1
ATOM 783 C CA . GLY A 1 93 ? -4.463 6.161 11.583 1.00 91.19 93 GLY A CA 1
ATOM 784 C C . GLY A 1 93 ? -5.819 6.851 11.734 1.00 91.19 93 GLY A C 1
ATOM 785 O O . GLY A 1 93 ? -6.856 6.191 11.710 1.00 91.19 93 GLY A O 1
ATOM 786 N N . GLU A 1 94 ? -5.833 8.180 11.854 1.00 88.19 94 GLU A N 1
ATOM 787 C CA . GLU A 1 94 ? -7.093 8.945 11.953 1.00 88.19 94 GLU A CA 1
ATOM 788 C C . GLU A 1 94 ? -7.980 8.805 10.701 1.00 88.19 94 GLU A C 1
ATOM 790 O O . GLU A 1 94 ? -9.197 8.925 10.791 1.00 88.19 94 GLU A O 1
ATOM 795 N N . PHE A 1 95 ? -7.383 8.439 9.563 1.00 87.88 95 PHE A N 1
ATOM 796 C CA . PHE A 1 95 ? -8.081 8.132 8.313 1.00 87.88 95 PHE A CA 1
ATOM 797 C C . PHE A 1 95 ? -8.850 6.793 8.345 1.00 87.88 95 PHE A C 1
ATOM 799 O O . PHE A 1 95 ? -9.454 6.399 7.352 1.00 87.88 95 PHE A O 1
ATOM 806 N N . GLY A 1 96 ? -8.807 6.044 9.448 1.00 90.75 96 GLY A N 1
ATOM 807 C CA . GLY A 1 96 ? -9.374 4.702 9.555 1.00 90.75 96 GLY A CA 1
ATOM 808 C C . GLY A 1 96 ? -8.355 3.606 9.249 1.00 90.75 96 GLY A C 1
ATOM 809 O O . GLY A 1 96 ? -7.164 3.743 9.533 1.00 90.75 96 GLY A O 1
ATOM 810 N N . THR A 1 97 ? -8.833 2.481 8.711 1.00 92.94 97 THR A N 1
ATOM 811 C CA . THR A 1 97 ? -8.012 1.285 8.468 1.00 92.94 97 THR A CA 1
ATOM 812 C C . THR A 1 97 ? -8.000 0.903 6.992 1.00 92.94 97 THR A C 1
ATOM 814 O O . THR A 1 97 ? -9.048 0.729 6.374 1.00 92.94 97 THR A O 1
ATOM 817 N N . LEU A 1 98 ? -6.805 0.707 6.434 1.00 93.88 98 LEU A N 1
ATOM 818 C CA . LEU A 1 98 ? -6.588 0.139 5.104 1.00 93.88 98 LEU A CA 1
ATOM 819 C C . LEU A 1 98 ? -5.920 -1.231 5.250 1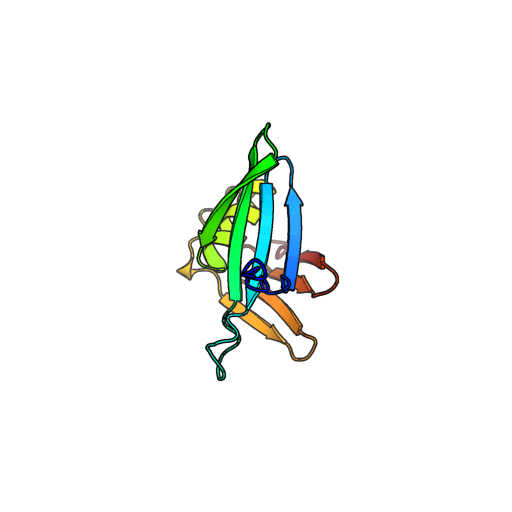.00 93.88 98 LEU A C 1
ATOM 821 O O . LEU A 1 98 ? -4.821 -1.331 5.785 1.00 93.88 98 LEU A O 1
ATOM 825 N N . THR A 1 99 ? -6.557 -2.285 4.753 1.00 93.56 99 THR A N 1
ATOM 826 C CA . THR A 1 99 ? -6.025 -3.653 4.773 1.00 93.56 99 THR A CA 1
ATOM 827 C C . THR A 1 99 ? -5.752 -4.139 3.357 1.00 93.56 99 THR A C 1
ATOM 829 O O . THR A 1 99 ? -6.630 -4.071 2.497 1.00 93.56 99 THR A O 1
ATOM 832 N N . LEU A 1 100 ? -4.548 -4.669 3.141 1.00 92.88 100 LEU A N 1
ATOM 833 C CA . LEU A 1 100 ? -4.088 -5.267 1.891 1.00 92.88 100 LEU A CA 1
ATOM 834 C C . LEU A 1 100 ? -3.681 -6.720 2.126 1.00 92.88 100 LEU A C 1
ATOM 836 O O . LEU A 1 100 ? -3.067 -7.041 3.148 1.00 92.88 100 LEU A O 1
ATOM 840 N N . ASP A 1 101 ? -3.969 -7.594 1.169 1.00 86.88 101 ASP A N 1
ATOM 841 C CA . ASP A 1 101 ? -3.494 -8.977 1.190 1.00 86.88 101 ASP A CA 1
ATOM 842 C C . ASP A 1 101 ? -2.720 -9.361 -0.078 1.00 86.88 101 ASP A C 1
ATOM 844 O O . ASP A 1 101 ? -2.697 -8.646 -1.082 1.00 86.88 101 ASP A O 1
ATOM 848 N N . LYS A 1 102 ? -2.073 -10.528 -0.015 1.00 78.06 102 LYS A N 1
ATOM 849 C CA . LYS A 1 102 ? -1.276 -11.094 -1.115 1.00 78.06 102 LYS A CA 1
ATOM 850 C C . LYS A 1 102 ? -2.087 -11.418 -2.375 1.00 78.06 102 LYS A C 1
ATOM 852 O O . LYS A 1 102 ? -1.507 -11.601 -3.441 1.00 78.06 102 LYS A O 1
ATOM 857 N N . ASP A 1 103 ? -3.406 -11.553 -2.244 1.00 83.56 103 ASP A N 1
ATOM 858 C CA . ASP A 1 103 ? -4.311 -11.858 -3.352 1.00 83.56 103 ASP A CA 1
ATOM 859 C C . ASP A 1 103 ? -4.775 -10.557 -4.036 1.00 83.56 103 ASP A C 1
ATOM 861 O O . ASP A 1 103 ? -5.647 -10.572 -4.902 1.00 83.56 103 ASP A O 1
ATOM 865 N N . SER A 1 104 ? -4.130 -9.432 -3.691 1.00 79.81 104 SER A N 1
ATOM 866 C CA . SER A 1 104 ? -4.405 -8.084 -4.188 1.00 79.81 104 SER A CA 1
ATOM 867 C C . SER A 1 104 ? -5.802 -7.578 -3.835 1.00 79.81 104 SER A C 1
ATOM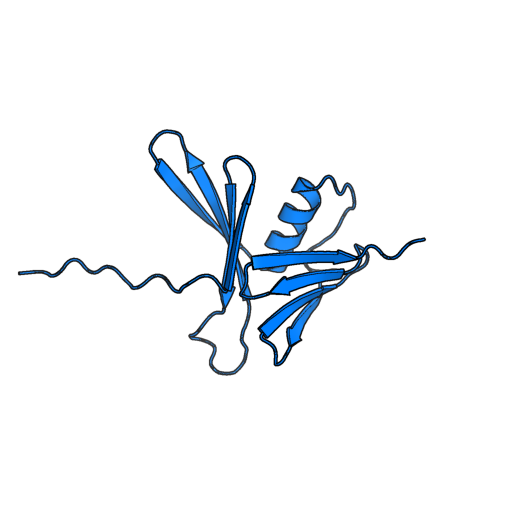 869 O O . SER A 1 104 ? -6.351 -6.722 -4.530 1.00 79.81 104 SER A O 1
ATOM 871 N N . ASN A 1 105 ? -6.371 -8.058 -2.727 1.00 85.94 105 ASN A N 1
ATOM 872 C CA . ASN A 1 105 ? -7.575 -7.455 -2.177 1.00 85.94 105 ASN A CA 1
ATOM 873 C C . ASN A 1 105 ? -7.214 -6.204 -1.377 1.00 85.94 105 ASN A C 1
ATOM 875 O O . ASN A 1 105 ? -6.225 -6.169 -0.641 1.00 85.94 105 ASN A O 1
ATOM 879 N N . LEU A 1 106 ? -8.066 -5.190 -1.509 1.00 90.69 106 LEU A N 1
ATOM 880 C CA . LEU A 1 106 ? -8.004 -3.949 -0.756 1.00 90.69 106 LEU A CA 1
ATOM 881 C C . LEU A 1 106 ? -9.327 -3.766 -0.017 1.00 90.69 106 LEU A C 1
ATOM 883 O O . LEU A 1 106 ? -10.395 -3.784 -0.630 1.00 90.69 106 LEU A O 1
ATOM 887 N N . LEU A 1 107 ? -9.247 -3.568 1.296 1.00 90.81 107 LEU A N 1
ATOM 888 C CA . LEU A 1 107 ? -10.377 -3.219 2.149 1.00 90.81 107 LEU A CA 1
ATOM 889 C C . LEU A 1 107 ? -10.069 -1.911 2.875 1.00 90.81 107 LEU A C 1
ATOM 891 O O . LEU A 1 107 ? -9.030 -1.794 3.520 1.00 90.81 107 LEU A O 1
ATOM 895 N N . TYR A 1 108 ? -10.981 -0.948 2.781 1.00 89.94 108 TYR A N 1
ATOM 896 C CA . TYR A 1 108 ? -10.913 0.311 3.512 1.00 89.94 108 TYR A CA 1
ATOM 897 C C . TYR A 1 108 ? -12.112 0.430 4.451 1.00 89.94 108 TYR A C 1
ATOM 899 O O . TYR A 1 108 ? -13.258 0.294 4.020 1.00 89.94 108 TYR A O 1
ATOM 907 N N . GLU A 1 109 ? -11.835 0.690 5.724 1.00 89.25 109 GLU A N 1
ATOM 908 C CA . GLU A 1 109 ? -12.823 0.854 6.785 1.00 89.25 109 GLU A CA 1
ATOM 909 C C . GLU A 1 109 ? -12.629 2.234 7.417 1.00 89.25 109 GLU A C 1
ATOM 911 O O . GLU A 1 109 ? -11.692 2.457 8.186 1.00 89.25 109 GLU A O 1
ATOM 916 N N . SER A 1 110 ? -13.511 3.175 7.074 1.00 82.50 110 SER A N 1
ATOM 917 C CA . SER A 1 110 ? -13.570 4.478 7.736 1.00 82.50 110 SER A CA 1
ATOM 918 C C . SER A 1 110 ? -14.223 4.329 9.106 1.00 82.50 110 SER A C 1
ATOM 920 O O . SER A 1 110 ? -15.297 3.722 9.205 1.00 82.50 110 SER A O 1
ATOM 922 N N . GLU A 1 111 ? -13.654 4.942 10.141 1.00 68.19 111 GLU A N 1
ATOM 923 C CA . GLU A 1 111 ? -14.378 5.090 11.402 1.00 68.19 111 GLU A CA 1
ATOM 924 C C . GLU A 1 111 ? -15.586 6.003 11.153 1.00 68.19 111 GLU A C 1
ATOM 926 O O . GLU A 1 111 ? -15.455 7.185 10.841 1.00 68.19 111 GLU A O 1
ATOM 931 N N . SER A 1 112 ? -16.788 5.422 11.187 1.00 53.44 112 SER A N 1
ATOM 932 C CA . SER A 1 112 ? -18.028 6.180 11.019 1.00 53.44 112 SER A CA 1
ATOM 933 C C . SER A 1 112 ? -18.175 7.112 12.218 1.00 53.44 112 SER A C 1
ATOM 935 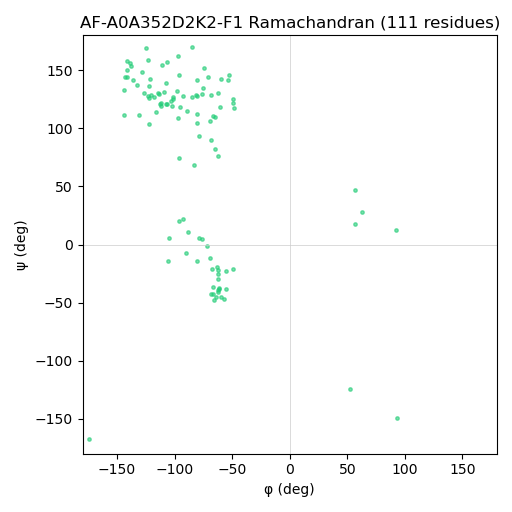O O . SER A 1 112 ? -18.372 6.632 13.334 1.00 53.44 112 SER A O 1
ATOM 937 N N . THR A 1 113 ? -18.041 8.420 11.994 1.00 49.06 113 THR A N 1
ATOM 938 C CA . THR A 1 113 ? -18.374 9.447 12.995 1.00 49.06 113 THR A CA 1
ATOM 939 C C . THR A 1 113 ? -19.884 9.617 13.111 1.00 49.06 113 THR A C 1
ATOM 941 O O . THR A 1 113 ? -20.569 9.551 12.063 1.00 49.06 113 THR A O 1
#

Solvent-accessible surface area (backbone atoms only — not comparable to full-atom values): 6766 Å² total; per-residue (Å²): 134,84,76,79,83,70,74,78,72,76,79,59,48,29,62,48,78,54,91,59,32,36,45,32,31,38,61,46,77,87,43,85,89,48,82,49,60,34,19,36,43,28,40,58,43,98,82,78,47,68,52,75,46,81,42,56,41,44,53,43,51,50,55,51,42,43,71,77,64,54,83,72,93,76,52,54,90,56,49,46,73,51,72,48,97,86,53,35,44,35,38,38,39,96,82,22,36,43,39,37,31,67,87,51,51,78,46,78,49,66,76,84,126

Secondary structure (DSSP, 8-state):
--------PPPPSEEEEETTEEEEEEE-TT-TT---EEEEEEEE-TTS-EEEEEEEHHHHHHHHHHHTT--S---GGG-EEEE-TT-EEEEEETTEEEEEETT--EEEE----

pLDDT: mean 82.24, std 16.33, range [32.12, 95.94]

Sequence (113 aa):
MIENGYEKKETPFFSMDIQDSRYQIYFNSDKVEKYEPYGVISTILEDDKLIEEEIPVEEWVIRLLRHFGSTEDIKQGDISYSVDEDKKLRFFGEFGTLTLDKDSNLLYESEST

Nearest PDB structures (foldseek):
  3n8b-assembly1_B  TM=6.454E-01  e=6.371E-01  Borreliella burgdorferi
  3vza-assembly1_B  TM=5.000E-01  e=7.113E-01  Gallus gallus
  8ppr-assembly1_G  TM=4.980E-01  e=6.371E-01  Homo sapiens
  3nm7-assembly1_A  TM=4.365E-01  e=8.390E-01  Borreliella burgdorferi

Mean predicted aligned error: 7.73 Å

Radius of gyration: 15.52 Å; Cα contacts (8 Å, |Δi|>4): 179; chains: 1; bounding box: 46×32×38 Å

Foldseek 3Di:
DDPPPPPPPDDFLAWDDDPQKIKTKHFDPVCVPDRQIWIWIWGQDPVRDTDIDIGHVLVSVVVVVVSVPDPDPDDSVQWDWDQDPQRWIWIAGQQGIWIAGSVNDIDGDGDDD